Protein AF-A0A7C4A097-F1 (afdb_monomer_lite)

Radius of gyration: 19.19 Å; chains: 1; bounding box: 36×47×45 Å

Secondary structure (DSSP, 8-state):
------HHHHHHHHHHTTSGGGSPPGGGTTGGGS-HHHHHHHHHHHHHHHHHHHHHTHHHHHHHHHHHHHHHHTT--EEEEESHHHHHHHHHHHHHHHHHH---TTSEEEEETT-GGGGTS--TTGGG-HHHHHHHHHHTT--TTSEEEEE-TTS--HHHHHHH-

Sequence (165 aa):
MTIPSNPDLVQLSDALDHLGSERVNAVSVQLDGLSGAEIATLMNEEDKKVTRAVQDVLAPIGQAIEAAARTLRSGGRVIYIGAGTSGRLGVLDASEIPPTFSAPPDMIIGVIAGGRDAMFVAREGAEDDPEQGKGDLAALSLTKNDFVVGLAASGRTPYVLGAIA

pLDDT: mean 91.3, std 13.96, range [34.81, 98.75]

Foldseek 3Di:
DDDPDDVVVVVVVVVQCPFPVSDDDPVCPCVVVDDPVVNVVVVVVVVVVVVVVCVVCVVVVVVLVVVLVQLLVVVAAEEEEEEQPQLLVQQVVLVVCCVPPVDDSRRRYGHYQVPPVCNPDPDPCSQVDLVVLCVVCVVVVPDPSYHYDYTDSRVPRNSSVSNVD

Structure (mmCIF, N/CA/C/O backbone):
data_AF-A0A7C4A097-F1
#
_entry.id   AF-A0A7C4A097-F1
#
loop_
_atom_site.group_PDB
_atom_site.id
_atom_site.type_symbol
_atom_site.label_atom_id
_atom_site.label_alt_id
_atom_site.label_comp_id
_atom_site.label_asym_id
_atom_site.label_entity_id
_atom_site.label_seq_id
_atom_site.pdbx_PDB_ins_code
_atom_site.Cartn_x
_atom_site.Cartn_y
_atom_site.Cartn_z
_atom_site.occupancy
_atom_site.B_iso_or_equiv
_atom_site.auth_seq_id
_atom_site.auth_comp_id
_atom_site.auth_asym_id
_atom_site.auth_atom_id
_atom_site.pdbx_PDB_model_num
ATOM 1 N N . MET A 1 1 ? 17.367 -30.226 -26.013 1.00 36.19 1 MET A N 1
ATOM 2 C CA . MET A 1 1 ? 17.174 -30.736 -24.642 1.00 36.19 1 MET A CA 1
ATOM 3 C C . MET A 1 1 ? 15.837 -30.195 -24.170 1.00 36.19 1 MET A C 1
ATOM 5 O O . MET A 1 1 ? 15.753 -29.034 -23.807 1.00 36.19 1 MET A O 1
ATOM 9 N N . THR A 1 2 ? 14.764 -30.961 -24.351 1.00 34.81 2 THR A N 1
ATOM 10 C CA . THR A 1 2 ? 13.413 -30.567 -23.933 1.00 34.81 2 THR A CA 1
ATOM 11 C C . THR A 1 2 ? 13.323 -30.709 -22.422 1.00 34.81 2 THR A C 1
ATOM 13 O O . THR A 1 2 ? 13.426 -31.822 -21.907 1.00 34.81 2 THR A O 1
ATOM 16 N N . ILE A 1 3 ? 13.188 -29.585 -21.720 1.00 41.03 3 ILE A N 1
ATOM 17 C CA . ILE A 1 3 ? 12.837 -29.578 -20.301 1.00 41.03 3 ILE A CA 1
ATOM 18 C C . ILE A 1 3 ? 11.427 -30.179 -20.216 1.00 41.03 3 ILE A C 1
ATOM 20 O O . ILE A 1 3 ? 10.533 -29.672 -20.896 1.00 41.03 3 ILE A O 1
ATOM 24 N N . PRO A 1 4 ? 11.210 -31.282 -19.480 1.00 41.44 4 PRO A N 1
ATOM 25 C CA . PRO A 1 4 ? 9.869 -31.820 -19.317 1.00 41.44 4 PRO A CA 1
ATOM 26 C C . PRO A 1 4 ? 9.003 -30.772 -18.611 1.00 41.44 4 PRO A C 1
ATOM 28 O O . PRO A 1 4 ? 9.362 -30.274 -17.545 1.00 41.44 4 PRO A O 1
ATOM 31 N N . SER A 1 5 ? 7.880 -30.411 -19.230 1.00 53.69 5 SER A N 1
ATOM 32 C CA . SER A 1 5 ? 6.892 -29.502 -18.656 1.00 53.69 5 SER A CA 1
ATOM 33 C C . SER A 1 5 ? 6.282 -30.154 -17.416 1.00 53.69 5 SER A C 1
ATOM 35 O O . SER A 1 5 ? 5.579 -31.160 -17.534 1.00 53.69 5 SER A O 1
ATOM 37 N N . ASN A 1 6 ? 6.575 -29.609 -16.236 1.00 58.31 6 ASN A N 1
ATOM 38 C CA . ASN A 1 6 ? 5.926 -30.016 -14.995 1.00 58.31 6 ASN A CA 1
ATOM 39 C C . ASN A 1 6 ? 4.448 -29.574 -15.057 1.00 58.31 6 ASN A C 1
ATOM 41 O O . ASN A 1 6 ? 4.207 -28.369 -15.151 1.00 58.31 6 ASN A O 1
ATOM 45 N N . PRO A 1 7 ? 3.471 -30.496 -15.036 1.00 56.47 7 PRO A N 1
ATOM 46 C CA . PRO A 1 7 ? 2.053 -30.156 -15.163 1.00 56.47 7 PRO A CA 1
ATOM 47 C C . PRO A 1 7 ? 1.564 -29.169 -14.091 1.00 56.47 7 PRO A C 1
ATOM 49 O O . PRO A 1 7 ? 0.717 -28.336 -14.405 1.00 56.47 7 PRO A O 1
ATOM 52 N N . ASP A 1 8 ? 2.159 -29.171 -12.894 1.00 55.47 8 ASP A N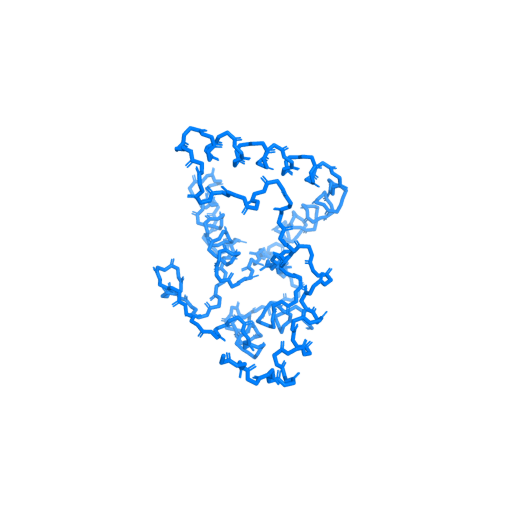 1
ATOM 53 C CA . ASP A 1 8 ? 1.833 -28.207 -11.832 1.00 55.47 8 ASP A CA 1
ATOM 54 C C . ASP A 1 8 ? 2.306 -26.783 -12.174 1.00 55.47 8 ASP A C 1
ATOM 56 O O . ASP A 1 8 ? 1.626 -25.806 -11.870 1.00 55.47 8 ASP A O 1
ATOM 60 N N . LEU A 1 9 ? 3.446 -26.647 -12.865 1.00 51.44 9 LEU A N 1
ATOM 61 C CA . LEU A 1 9 ? 3.949 -25.347 -13.331 1.00 51.44 9 LEU A CA 1
ATOM 62 C C . LEU A 1 9 ? 3.150 -24.816 -14.524 1.00 51.44 9 LEU A C 1
ATOM 64 O O . LEU A 1 9 ? 2.991 -23.607 -14.651 1.00 51.44 9 LEU A O 1
ATOM 68 N N . VAL A 1 10 ? 2.632 -25.703 -15.378 1.00 55.88 10 VAL A N 1
ATOM 69 C CA . VAL A 1 10 ? 1.759 -25.322 -16.500 1.00 55.88 10 VAL A CA 1
ATOM 70 C C . VAL A 1 10 ? 0.404 -24.844 -15.978 1.00 55.88 10 VAL A C 1
ATOM 72 O O . VAL A 1 10 ? -0.044 -23.771 -16.359 1.00 55.88 10 VAL A O 1
ATOM 75 N N . GLN A 1 11 ? -0.202 -25.571 -15.036 1.00 52.50 11 GLN A N 1
ATOM 76 C CA . GLN A 1 11 ? -1.454 -25.143 -14.403 1.00 52.50 11 GLN A CA 1
ATOM 77 C C . GLN A 1 11 ? -1.298 -23.853 -13.593 1.00 52.50 11 GLN A C 1
ATOM 79 O O . GLN A 1 11 ? -2.206 -23.022 -13.590 1.00 52.50 11 GLN A O 1
ATOM 84 N N . LEU A 1 12 ? -0.152 -23.664 -12.928 1.00 58.53 12 LEU A N 1
ATOM 85 C CA . LEU A 1 12 ? 0.160 -22.404 -12.265 1.00 58.53 12 LEU A CA 1
ATOM 86 C C . LEU A 1 12 ? 0.278 -21.278 -13.299 1.00 58.53 12 LEU A C 1
ATOM 88 O O . LEU A 1 12 ? -0.428 -20.290 -13.153 1.00 58.53 12 LEU A O 1
ATOM 92 N N . SER A 1 13 ? 1.069 -21.451 -14.365 1.00 60.16 13 SER A N 1
ATOM 93 C CA . SER A 1 13 ? 1.211 -20.480 -15.468 1.00 60.16 13 SER A CA 1
ATOM 94 C C . SER A 1 13 ? -0.144 -20.055 -16.043 1.00 60.16 13 SER A C 1
ATOM 96 O O . SER A 1 13 ? -0.433 -18.863 -16.102 1.00 60.16 13 SER A O 1
ATOM 98 N N . ASP A 1 14 ? -1.020 -21.010 -16.355 1.00 59.59 14 ASP A N 1
ATOM 99 C CA . ASP A 1 14 ? -2.356 -20.727 -16.895 1.00 59.59 14 ASP A CA 1
ATOM 100 C C . ASP A 1 14 ? -3.225 -19.925 -15.900 1.00 59.59 14 ASP A C 1
ATOM 102 O O . ASP A 1 14 ? -3.998 -19.045 -16.286 1.00 59.59 14 ASP A O 1
ATOM 106 N N . ALA A 1 15 ? -3.082 -20.178 -14.593 1.00 61.34 15 ALA A N 1
ATOM 107 C CA . ALA A 1 15 ? -3.765 -19.422 -13.542 1.00 61.34 15 ALA A CA 1
ATOM 108 C C . ALA A 1 15 ? -3.173 -18.013 -13.315 1.00 61.34 15 ALA A C 1
ATOM 110 O O . ALA A 1 15 ? -3.849 -17.151 -12.746 1.00 61.34 15 ALA A O 1
ATOM 111 N N . LEU A 1 16 ? -1.925 -17.773 -13.734 1.00 67.50 16 LEU A N 1
ATOM 112 C CA . LEU A 1 16 ? -1.233 -16.481 -13.657 1.00 67.50 16 LEU A CA 1
ATOM 113 C C . LEU A 1 16 ? -1.535 -15.582 -14.858 1.00 67.50 16 LEU A C 1
ATOM 115 O O . LEU A 1 16 ? -1.716 -14.381 -14.676 1.00 67.50 16 LEU A O 1
ATOM 119 N N . ASP A 1 17 ? -1.663 -16.147 -16.058 1.00 62.22 17 ASP A N 1
ATOM 120 C CA . ASP A 1 17 ? -1.769 -15.406 -17.327 1.00 62.22 17 ASP A CA 1
ATOM 121 C C . ASP A 1 17 ? -2.984 -14.456 -17.415 1.00 62.22 17 ASP A C 1
ATOM 123 O O . ASP A 1 17 ? -3.017 -13.471 -18.174 1.00 62.22 17 ASP A O 1
ATOM 127 N N . HIS A 1 18 ? -4.017 -14.722 -16.616 1.00 66.69 18 HIS A N 1
ATOM 128 C CA . HIS A 1 18 ? -5.195 -13.864 -16.516 1.00 66.69 18 HIS A CA 1
ATOM 129 C C . HIS A 1 18 ? -4.984 -12.624 -15.637 1.00 66.69 18 HIS A C 1
ATOM 131 O O . HIS A 1 18 ? -5.763 -11.674 -15.741 1.00 66.69 18 HIS A O 1
ATOM 137 N N . LEU A 1 19 ? -3.934 -12.592 -14.817 1.00 74.31 19 LEU A N 1
ATOM 138 C CA . LEU A 1 19 ? -3.617 -11.461 -13.956 1.00 74.31 19 LEU A CA 1
ATOM 139 C C . LEU A 1 19 ? -2.852 -10.409 -14.738 1.00 74.31 19 LEU A C 1
ATOM 141 O O . LEU A 1 19 ? -1.809 -10.679 -15.326 1.00 74.31 19 LEU A O 1
ATOM 145 N N . GLY A 1 20 ? -3.342 -9.171 -14.691 1.00 76.31 20 GLY A N 1
ATOM 146 C CA . GLY A 1 20 ? -2.645 -8.046 -15.311 1.00 76.31 20 GLY A CA 1
ATOM 147 C C . GLY A 1 20 ? -1.202 -7.886 -14.812 1.00 76.31 20 GLY A C 1
ATOM 148 O O . GLY A 1 20 ? -0.362 -7.456 -15.593 1.00 76.31 20 GLY A O 1
ATOM 149 N N . SER A 1 21 ? -0.912 -8.274 -13.561 1.00 83.00 21 SER A N 1
ATOM 150 C CA . SER A 1 21 ? 0.423 -8.177 -12.950 1.00 83.00 21 SER A CA 1
ATOM 151 C C . SER A 1 21 ? 1.458 -9.132 -13.543 1.00 83.00 21 SER A C 1
ATOM 153 O O . SER A 1 21 ? 2.638 -8.807 -13.521 1.00 83.00 21 SER A O 1
ATOM 155 N N . GLU A 1 22 ? 1.030 -10.276 -14.082 1.00 87.00 22 GLU A N 1
ATOM 156 C CA . GLU A 1 22 ? 1.932 -11.326 -14.584 1.00 87.00 22 GLU A CA 1
ATOM 157 C C . GLU A 1 22 ? 2.108 -11.271 -16.108 1.00 87.00 22 GLU A C 1
ATOM 159 O O . GLU A 1 22 ? 2.904 -12.006 -16.690 1.00 87.00 22 GLU A O 1
ATOM 164 N N . ARG A 1 23 ? 1.366 -10.387 -16.787 1.00 87.31 23 ARG A N 1
ATOM 165 C CA . ARG A 1 23 ? 1.450 -10.239 -18.240 1.00 87.31 23 ARG A CA 1
ATOM 166 C C . ARG A 1 23 ? 2.719 -9.510 -18.649 1.00 87.31 23 ARG A C 1
ATOM 168 O O . ARG A 1 23 ? 3.044 -8.441 -18.138 1.00 87.31 23 ARG A O 1
ATOM 175 N N . VAL A 1 24 ? 3.367 -10.036 -19.684 1.00 89.94 24 VAL A N 1
ATOM 176 C CA . VAL A 1 24 ? 4.479 -9.351 -20.345 1.00 89.94 24 VAL A CA 1
ATOM 177 C C . VAL A 1 24 ? 3.974 -8.065 -20.996 1.00 89.94 24 VAL A C 1
ATOM 179 O O . VAL A 1 24 ? 3.026 -8.078 -21.786 1.00 89.94 24 VAL A O 1
ATOM 182 N N . ASN A 1 25 ? 4.638 -6.947 -20.705 1.00 92.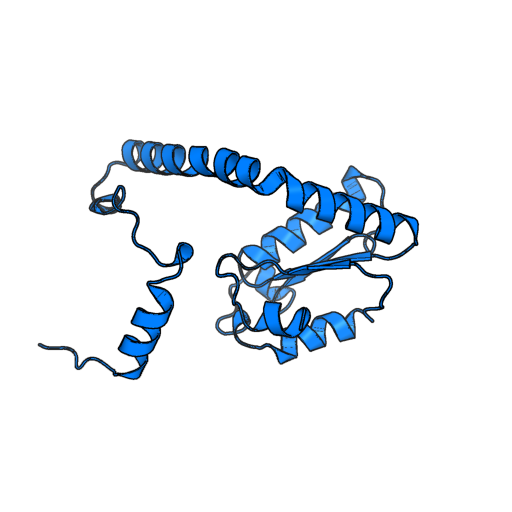38 25 ASN A N 1
ATOM 183 C CA . ASN A 1 25 ? 4.368 -5.696 -21.394 1.00 92.38 25 ASN A CA 1
ATOM 184 C C . ASN A 1 25 ? 4.973 -5.735 -22.809 1.00 92.38 25 ASN A C 1
ATOM 186 O O . ASN A 1 25 ? 6.189 -5.796 -22.989 1.00 92.38 25 ASN A O 1
ATOM 190 N N . ALA A 1 26 ? 4.113 -5.667 -23.828 1.00 93.00 26 ALA A N 1
ATOM 191 C CA . ALA A 1 26 ? 4.517 -5.741 -25.230 1.00 93.00 26 ALA A CA 1
ATOM 192 C C . ALA A 1 26 ? 5.506 -4.636 -25.645 1.00 93.00 26 ALA A C 1
ATOM 194 O O . ALA A 1 26 ? 6.307 -4.856 -26.552 1.00 93.00 26 ALA A O 1
ATOM 195 N N . VAL A 1 27 ? 5.484 -3.465 -24.991 1.00 92.56 27 VAL A N 1
ATOM 196 C CA . VAL A 1 27 ? 6.413 -2.372 -25.332 1.00 92.56 27 VAL A CA 1
ATOM 197 C C . VAL A 1 27 ? 7.817 -2.574 -24.761 1.00 92.56 27 VAL A C 1
ATOM 199 O O . VAL A 1 27 ? 8.745 -1.911 -25.209 1.00 92.56 27 VAL A O 1
ATOM 202 N N . SER A 1 28 ? 8.000 -3.500 -23.813 1.00 93.81 28 SER A N 1
ATOM 203 C CA . SER A 1 28 ? 9.276 -3.744 -23.128 1.00 93.81 28 SER A CA 1
ATOM 204 C C . SER A 1 28 ? 9.936 -5.073 -23.512 1.00 93.81 28 SER A C 1
ATOM 206 O O . SER A 1 28 ? 10.820 -5.542 -22.802 1.00 93.81 28 SER A O 1
ATOM 208 N N . VAL A 1 29 ? 9.532 -5.701 -24.622 1.00 94.00 29 VAL A N 1
ATOM 209 C CA . VAL A 1 29 ? 10.067 -7.014 -25.050 1.00 94.00 29 VAL A CA 1
ATOM 210 C C . VAL A 1 29 ? 11.582 -6.985 -25.298 1.00 94.00 29 VAL A C 1
ATOM 212 O O . VAL A 1 29 ? 12.240 -8.001 -25.117 1.00 94.00 29 VAL A O 1
ATOM 215 N N . GLN A 1 30 ? 12.135 -5.834 -25.688 1.00 94.31 30 GLN A N 1
ATOM 216 C CA . GLN A 1 30 ? 13.570 -5.644 -25.954 1.00 94.31 30 GLN A CA 1
ATOM 217 C C . GLN A 1 30 ? 14.254 -4.748 -24.909 1.00 94.31 30 GLN A C 1
ATOM 219 O O . GLN A 1 30 ? 15.247 -4.094 -25.219 1.00 94.31 30 GLN A O 1
ATOM 224 N N . LEU A 1 31 ? 13.701 -4.660 -23.691 1.00 96.19 31 LEU A N 1
ATOM 225 C CA . LEU A 1 31 ? 14.175 -3.743 -22.646 1.00 96.19 31 LEU A CA 1
ATOM 226 C C . LEU A 1 31 ? 15.674 -3.907 -22.339 1.00 96.19 31 LEU A C 1
ATOM 228 O O . LEU A 1 31 ? 16.359 -2.919 -22.094 1.00 96.19 31 LEU A O 1
ATOM 232 N N . ASP A 1 32 ? 16.181 -5.138 -22.382 1.00 96.06 32 ASP A N 1
ATOM 233 C CA . ASP A 1 32 ? 17.578 -5.504 -22.126 1.00 96.06 32 ASP A CA 1
ATOM 234 C C . ASP A 1 32 ? 18.557 -5.062 -23.229 1.00 96.06 32 ASP A C 1
ATOM 236 O O . ASP A 1 32 ? 19.764 -5.009 -22.995 1.00 96.06 32 ASP A O 1
ATOM 240 N N . GLY A 1 33 ? 18.048 -4.714 -24.415 1.00 96.88 33 GLY A N 1
ATOM 241 C CA . GLY A 1 33 ? 18.828 -4.183 -25.535 1.00 96.88 33 GLY A CA 1
ATOM 242 C C . GLY A 1 33 ? 18.850 -2.654 -25.636 1.00 96.88 33 GLY A C 1
ATOM 243 O O . GLY A 1 33 ? 19.546 -2.121 -26.501 1.00 96.88 33 GLY A O 1
ATOM 244 N N . LEU A 1 34 ? 18.091 -1.948 -24.795 1.00 97.62 34 LEU A N 1
ATOM 245 C CA . LEU A 1 34 ? 17.970 -0.490 -24.833 1.00 97.62 34 LEU A CA 1
ATOM 246 C C . LEU A 1 34 ? 19.126 0.210 -24.103 1.00 97.62 34 LEU A C 1
ATOM 248 O O . LEU A 1 34 ? 19.700 -0.299 -23.139 1.00 97.62 34 LEU A O 1
ATOM 252 N N . SER A 1 35 ? 19.445 1.432 -24.526 1.00 98.31 35 SER A N 1
ATOM 253 C CA . SER A 1 35 ? 20.325 2.320 -23.764 1.00 98.31 35 SER A CA 1
ATOM 254 C C . SER A 1 35 ? 19.665 2.773 -22.457 1.00 98.31 35 SER A C 1
ATOM 256 O O . SER A 1 35 ? 18.443 2.778 -22.314 1.00 98.31 35 SER A O 1
ATOM 258 N N . GLY A 1 36 ? 20.468 3.252 -21.501 1.00 98.19 36 GLY A N 1
ATOM 259 C CA . GLY A 1 36 ? 19.938 3.752 -20.226 1.00 98.19 36 GLY A CA 1
ATOM 260 C C . GLY A 1 36 ? 18.918 4.892 -20.380 1.00 98.19 36 GLY A C 1
ATOM 261 O O . GLY A 1 36 ? 17.962 4.961 -19.611 1.00 98.19 36 GLY A O 1
ATOM 262 N N . ALA A 1 37 ? 19.078 5.754 -21.391 1.00 98.56 37 ALA A N 1
ATOM 263 C CA . ALA A 1 37 ? 18.121 6.825 -21.673 1.00 98.56 37 ALA A CA 1
ATOM 264 C C . ALA A 1 37 ? 16.788 6.274 -22.200 1.00 98.56 37 ALA A C 1
ATOM 266 O O . ALA A 1 37 ? 15.730 6.708 -21.755 1.00 98.56 37 ALA A O 1
ATOM 267 N N . GLU A 1 38 ? 16.835 5.289 -23.097 1.00 98.25 38 GLU A N 1
ATOM 268 C CA . GLU A 1 38 ? 15.642 4.641 -23.648 1.00 98.25 38 GLU A CA 1
ATOM 269 C C . GLU A 1 38 ? 14.880 3.850 -22.578 1.00 98.25 38 GLU A C 1
ATOM 271 O O . GLU A 1 38 ? 13.656 3.949 -22.521 1.00 98.25 38 GLU A O 1
ATOM 276 N N . ILE A 1 39 ? 15.582 3.146 -21.679 1.00 98.31 39 ILE A N 1
ATOM 277 C CA . ILE A 1 39 ? 14.968 2.473 -20.522 1.00 98.31 39 ILE A CA 1
ATOM 278 C C . ILE A 1 39 ? 14.244 3.493 -19.639 1.00 98.31 39 ILE A C 1
ATOM 280 O O . ILE A 1 39 ? 13.075 3.301 -19.312 1.00 98.31 39 ILE A O 1
ATOM 284 N N . ALA A 1 40 ? 14.908 4.597 -19.282 1.00 98.38 40 ALA A N 1
ATOM 285 C CA . ALA A 1 40 ? 14.307 5.633 -18.446 1.00 98.38 40 ALA A CA 1
ATOM 286 C C . ALA A 1 40 ? 13.083 6.279 -19.116 1.00 98.38 40 ALA A C 1
ATOM 288 O O . ALA A 1 40 ? 12.070 6.507 -18.454 1.00 98.38 40 ALA A O 1
ATOM 289 N N . THR A 1 41 ? 13.145 6.543 -20.426 1.00 98.12 41 THR A N 1
ATOM 290 C CA . THR A 1 41 ? 11.994 7.034 -21.194 1.00 98.12 41 THR A CA 1
ATOM 291 C C . THR A 1 41 ? 10.849 6.026 -21.177 1.00 98.12 41 THR A C 1
ATOM 293 O O . THR A 1 41 ? 9.726 6.410 -20.866 1.00 98.12 41 THR A O 1
ATOM 296 N N . LEU A 1 42 ? 11.119 4.746 -21.445 1.00 98.06 42 LEU A N 1
ATOM 297 C CA . LEU A 1 42 ? 10.099 3.698 -21.446 1.00 98.06 42 LEU A CA 1
ATOM 298 C C . LEU A 1 42 ? 9.424 3.571 -20.076 1.00 98.06 42 LEU A C 1
ATOM 300 O O . LEU A 1 42 ? 8.198 3.594 -20.004 1.00 98.06 42 LEU A O 1
ATOM 304 N N . MET A 1 43 ? 10.203 3.496 -18.992 1.00 97.75 43 MET A N 1
ATOM 305 C CA . MET A 1 43 ? 9.661 3.434 -17.630 1.00 97.75 43 MET A CA 1
ATOM 306 C C . MET A 1 43 ? 8.797 4.659 -17.315 1.00 97.75 43 MET A C 1
ATOM 308 O O . MET A 1 43 ? 7.693 4.511 -16.801 1.00 97.75 43 MET A O 1
ATOM 312 N N . ASN A 1 44 ? 9.241 5.860 -17.700 1.00 98.19 44 ASN A N 1
ATOM 313 C CA . ASN A 1 44 ? 8.462 7.075 -17.481 1.00 98.19 44 ASN A CA 1
ATOM 314 C C . ASN A 1 44 ? 7.135 7.088 -18.262 1.00 98.19 44 ASN A C 1
ATOM 316 O O . ASN A 1 44 ? 6.137 7.600 -17.754 1.00 98.19 44 ASN A O 1
ATOM 320 N N . GLU A 1 45 ? 7.094 6.537 -19.478 1.00 97.62 45 GLU A N 1
ATOM 321 C CA . GLU A 1 45 ? 5.835 6.394 -20.222 1.00 97.62 45 GLU A CA 1
ATOM 322 C C . GLU A 1 45 ? 4.861 5.419 -19.541 1.00 97.62 45 GLU A C 1
ATOM 324 O O . GLU A 1 45 ? 3.650 5.648 -19.566 1.00 97.62 45 GLU A O 1
ATOM 329 N N . GLU A 1 46 ? 5.359 4.363 -18.890 1.00 97.06 46 GLU A N 1
ATOM 330 C CA . GLU A 1 46 ? 4.529 3.470 -18.071 1.00 97.06 46 GLU A CA 1
ATOM 331 C C . GLU A 1 46 ? 4.050 4.156 -16.780 1.00 97.06 46 GLU A C 1
ATOM 333 O O . GLU A 1 46 ? 2.863 4.081 -16.455 1.00 97.06 46 GLU A O 1
ATOM 338 N N . ASP A 1 47 ? 4.913 4.916 -16.100 1.00 97.69 47 ASP A N 1
ATOM 339 C CA . ASP A 1 47 ? 4.563 5.655 -14.876 1.00 97.69 47 ASP A CA 1
ATOM 340 C C . ASP A 1 47 ? 3.413 6.645 -15.102 1.00 97.69 47 ASP A C 1
ATOM 342 O O . ASP A 1 47 ? 2.519 6.795 -14.262 1.00 97.69 47 ASP A O 1
ATOM 346 N N . LYS A 1 48 ? 3.370 7.299 -16.271 1.00 96.81 48 LYS A N 1
ATOM 347 C CA . LYS A 1 48 ? 2.275 8.217 -16.633 1.00 96.81 48 LYS A CA 1
ATOM 348 C C . LYS A 1 48 ? 0.903 7.542 -16.592 1.00 96.81 48 LYS A C 1
ATOM 350 O O . LYS A 1 48 ? -0.092 8.217 -16.323 1.00 96.81 48 LYS A O 1
ATOM 355 N N . LYS A 1 49 ? 0.826 6.225 -16.812 1.00 96.81 49 LYS A N 1
ATOM 356 C CA . LYS A 1 49 ? -0.436 5.469 -16.795 1.00 96.81 49 LYS A CA 1
ATOM 357 C C . LYS A 1 49 ? -0.997 5.305 -15.381 1.00 96.81 49 LYS A C 1
ATOM 359 O O . LYS A 1 49 ? -2.210 5.161 -15.231 1.00 96.81 49 LYS A O 1
ATOM 364 N N . VAL A 1 50 ? -0.157 5.388 -14.345 1.00 96.50 50 VAL A N 1
ATOM 365 C CA . VAL A 1 50 ? -0.563 5.190 -12.943 1.00 96.50 50 VAL A CA 1
ATOM 366 C C . VAL A 1 50 ? -1.589 6.233 -12.511 1.00 96.50 50 VAL A C 1
ATOM 368 O O . VAL A 1 50 ? -2.636 5.886 -11.968 1.00 96.50 50 VAL A O 1
ATOM 371 N N . THR A 1 51 ? -1.344 7.514 -12.800 1.00 95.62 51 THR A N 1
ATOM 372 C CA . THR A 1 51 ? -2.272 8.592 -12.405 1.00 95.62 51 THR A CA 1
ATOM 373 C C . THR A 1 51 ? -3.640 8.440 -13.068 1.00 95.62 51 THR A C 1
ATOM 375 O O . THR A 1 51 ? -4.666 8.694 -12.435 1.00 95.62 51 THR A O 1
ATOM 378 N N . ARG A 1 52 ? -3.670 7.946 -14.312 1.00 95.81 52 ARG A N 1
ATOM 379 C CA . ARG A 1 52 ? -4.915 7.630 -15.011 1.00 95.81 52 ARG A CA 1
ATOM 380 C C . ARG A 1 52 ? -5.647 6.449 -14.375 1.00 95.81 52 ARG A C 1
ATOM 382 O O . ARG A 1 52 ? -6.849 6.549 -14.156 1.00 95.81 52 ARG A O 1
ATOM 389 N N . ALA A 1 53 ? -4.937 5.379 -14.028 1.00 96.12 53 ALA A N 1
ATOM 390 C CA . ALA A 1 53 ? -5.535 4.237 -13.340 1.00 96.12 53 ALA A CA 1
ATOM 391 C C . ALA A 1 53 ? -6.154 4.646 -11.991 1.00 96.12 53 ALA A C 1
ATOM 393 O O . ALA A 1 53 ? -7.268 4.237 -11.677 1.00 96.12 53 ALA A O 1
ATOM 394 N N . VAL A 1 54 ? -5.484 5.522 -11.231 1.00 97.50 54 VAL A N 1
ATOM 395 C CA . VAL A 1 54 ? -6.028 6.097 -9.987 1.00 97.50 54 VAL A CA 1
ATOM 396 C C . VAL A 1 54 ? -7.277 6.939 -10.260 1.00 97.50 54 VAL A C 1
ATOM 398 O O . VAL A 1 54 ? -8.259 6.831 -9.526 1.00 97.50 54 VAL A O 1
ATOM 401 N N . GLN A 1 55 ? -7.272 7.748 -11.327 1.00 97.88 55 GLN A N 1
ATOM 402 C CA . GLN A 1 55 ? -8.434 8.546 -11.729 1.00 97.88 55 GLN A CA 1
ATOM 403 C C . GLN A 1 55 ? -9.680 7.672 -11.942 1.00 97.88 55 GLN A C 1
ATOM 405 O O . GLN A 1 55 ? -10.778 8.051 -11.529 1.00 97.88 55 GLN A O 1
ATOM 410 N N . ASP A 1 56 ? -9.511 6.501 -12.554 1.00 97.62 56 ASP A N 1
ATOM 411 C CA . ASP A 1 56 ? -10.615 5.592 -12.864 1.00 97.62 56 ASP A CA 1
ATOM 412 C C . ASP A 1 56 ? -11.220 4.931 -11.598 1.00 97.62 56 ASP A C 1
ATOM 414 O O . ASP A 1 56 ? -12.332 4.404 -11.652 1.00 97.62 56 ASP A O 1
ATOM 418 N N . VAL A 1 57 ? -10.554 5.022 -10.435 1.00 97.44 57 VAL A N 1
ATOM 419 C CA . VAL A 1 57 ? -11.004 4.440 -9.152 1.00 97.44 57 VAL A CA 1
ATOM 420 C C . VAL A 1 57 ? -11.178 5.468 -8.021 1.00 97.44 57 VAL A C 1
ATOM 422 O O . VAL A 1 57 ? -11.223 5.110 -6.843 1.00 97.44 57 VAL A O 1
ATOM 425 N N . LEU A 1 58 ? -11.355 6.755 -8.337 1.00 98.38 58 LEU A N 1
ATOM 426 C CA . LEU A 1 58 ? -11.544 7.795 -7.310 1.00 98.38 58 LEU A CA 1
ATOM 427 C C . LEU A 1 58 ? -12.790 7.585 -6.436 1.00 98.38 58 LEU A C 1
ATOM 429 O O . LEU A 1 58 ? -12.773 7.926 -5.255 1.00 98.38 58 LEU A O 1
ATOM 433 N N . ALA A 1 59 ? -13.867 7.018 -6.987 1.00 98.44 59 ALA A N 1
ATOM 434 C CA . ALA A 1 59 ? -15.095 6.765 -6.231 1.00 98.44 59 ALA A CA 1
ATOM 435 C C . ALA A 1 59 ? -14.891 5.770 -5.065 1.00 98.44 59 ALA A C 1
ATOM 437 O O . ALA A 1 59 ? -15.208 6.138 -3.930 1.00 98.44 59 ALA A O 1
ATOM 438 N N . PRO A 1 60 ? -14.347 4.551 -5.271 1.00 98.00 60 PRO A N 1
ATOM 439 C CA . PRO A 1 60 ? -14.037 3.652 -4.157 1.00 98.00 60 PRO A CA 1
ATOM 440 C C . PRO A 1 60 ? -12.945 4.200 -3.225 1.00 98.00 60 PRO A C 1
ATOM 442 O O . PRO A 1 60 ? -13.058 4.011 -2.015 1.00 98.00 60 PRO A O 1
ATOM 445 N N . ILE A 1 61 ? -11.953 4.951 -3.730 1.00 98.38 61 ILE A N 1
ATOM 446 C CA . ILE A 1 61 ? -10.983 5.656 -2.868 1.00 98.38 61 ILE A CA 1
ATOM 447 C C . ILE A 1 61 ? -11.710 6.619 -1.918 1.00 98.38 61 ILE A C 1
ATOM 449 O O . ILE A 1 61 ? -11.474 6.593 -0.712 1.00 98.38 61 ILE A O 1
ATOM 453 N N . GLY A 1 62 ? -12.648 7.422 -2.428 1.00 98.56 62 GLY A N 1
ATOM 454 C CA . GLY A 1 62 ? -13.454 8.328 -1.609 1.00 98.56 62 GLY A CA 1
ATOM 455 C C . GLY A 1 62 ? -14.265 7.600 -0.532 1.00 98.56 62 GLY A C 1
ATOM 456 O O . GLY A 1 62 ? -14.334 8.056 0.608 1.00 98.56 62 GLY A O 1
ATOM 457 N N . GLN A 1 63 ? -14.828 6.432 -0.852 1.00 98.56 63 GLN A N 1
ATOM 458 C CA . GLN A 1 63 ? -15.547 5.607 0.127 1.00 98.56 63 GLN A CA 1
ATOM 459 C C . GLN A 1 63 ? -14.623 5.083 1.235 1.00 98.56 63 GLN A C 1
ATOM 461 O O . GLN A 1 63 ? -15.010 5.103 2.406 1.00 98.56 63 GLN A O 1
ATOM 466 N N . ALA A 1 64 ? -13.407 4.654 0.882 1.00 98.25 64 ALA A N 1
ATOM 467 C CA . ALA A 1 64 ? -12.402 4.207 1.842 1.00 98.25 64 ALA A CA 1
ATOM 468 C C . ALA A 1 64 ? -11.938 5.354 2.755 1.00 98.25 64 ALA A C 1
ATOM 470 O O . ALA A 1 64 ? -11.871 5.168 3.969 1.00 98.25 64 ALA A O 1
ATOM 471 N N . ILE A 1 65 ? -11.712 6.552 2.201 1.00 98.56 65 ILE A N 1
ATOM 472 C CA . ILE A 1 65 ? -11.381 7.762 2.974 1.00 98.56 65 ILE A CA 1
ATOM 473 C C . ILE A 1 65 ? -12.481 8.059 3.996 1.00 98.56 65 ILE A C 1
ATOM 475 O O . ILE A 1 65 ? -12.201 8.261 5.177 1.00 98.56 65 ILE A O 1
ATOM 479 N N . GLU A 1 66 ? -13.743 8.040 3.572 1.00 98.75 66 GLU A N 1
ATOM 480 C CA . GLU A 1 66 ? -14.878 8.290 4.460 1.00 98.75 66 GLU A CA 1
ATOM 481 C C . GLU A 1 66 ? -15.025 7.220 5.553 1.00 98.75 66 GLU A C 1
ATOM 483 O O . GLU A 1 66 ? -15.369 7.538 6.696 1.00 98.75 66 GLU A O 1
ATOM 488 N N . ALA A 1 67 ? -14.755 5.951 5.234 1.00 98.50 67 ALA A N 1
ATOM 489 C CA . ALA A 1 67 ? -14.740 4.868 6.213 1.00 98.50 67 ALA A CA 1
ATOM 490 C C . ALA A 1 67 ? -13.621 5.058 7.245 1.00 98.50 67 ALA A C 1
ATOM 492 O O . ALA A 1 67 ? -13.914 5.110 8.440 1.00 98.50 67 ALA A O 1
ATOM 493 N N . ALA A 1 68 ? -12.384 5.269 6.792 1.00 98.44 68 ALA A N 1
ATOM 494 C CA . ALA A 1 68 ? -11.236 5.529 7.653 1.00 98.44 68 ALA A CA 1
ATOM 495 C C . ALA A 1 68 ? -11.474 6.750 8.557 1.00 98.44 68 ALA A C 1
ATOM 497 O O . ALA A 1 68 ? -11.284 6.681 9.770 1.00 98.44 68 ALA A O 1
ATOM 498 N N . ALA A 1 69 ? -11.991 7.850 8.007 1.00 98.44 69 ALA A N 1
ATOM 499 C CA . ALA A 1 69 ? -12.274 9.053 8.780 1.00 98.44 69 ALA A CA 1
ATOM 500 C C . ALA A 1 69 ? -13.343 8.819 9.866 1.00 98.44 69 ALA A C 1
ATOM 502 O O . ALA A 1 69 ? -13.226 9.351 10.971 1.00 98.44 69 ALA A O 1
ATOM 503 N N . ARG A 1 70 ? -14.384 8.014 9.592 1.00 98.62 70 ARG A N 1
ATOM 504 C CA . ARG A 1 70 ? -15.380 7.621 10.610 1.00 98.62 70 ARG A CA 1
ATOM 505 C C . ARG A 1 70 ? -14.774 6.746 11.706 1.00 98.62 70 ARG A C 1
ATOM 507 O O . ARG A 1 70 ? -15.065 6.985 12.879 1.00 98.62 70 ARG A O 1
ATOM 514 N N . THR A 1 71 ? -13.945 5.777 11.331 1.00 98.56 71 THR A N 1
ATOM 515 C CA . THR A 1 71 ? -13.217 4.889 12.248 1.00 98.56 71 THR A CA 1
ATOM 516 C C . THR A 1 71 ? -12.359 5.700 13.215 1.00 98.56 71 THR A C 1
ATOM 518 O O . THR A 1 71 ? -12.540 5.603 14.429 1.00 98.56 71 THR A O 1
ATOM 521 N N . LEU A 1 72 ? -11.523 6.596 12.686 1.00 98.06 72 LEU A N 1
ATOM 522 C CA . LEU A 1 72 ? -10.641 7.452 13.480 1.00 98.06 72 LEU A CA 1
ATOM 523 C C . LEU A 1 72 ? -11.421 8.383 14.419 1.00 98.06 72 LEU A C 1
ATOM 525 O O . LEU A 1 72 ? -11.095 8.493 15.599 1.00 98.06 72 LEU A O 1
ATOM 529 N N . ARG A 1 73 ? -12.511 9.006 13.941 1.00 97.81 73 ARG A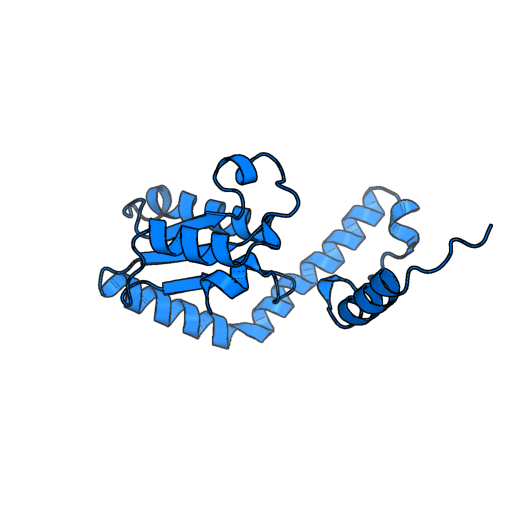 N 1
ATOM 530 C CA . ARG A 1 73 ? -13.388 9.843 14.787 1.00 97.81 73 ARG A CA 1
ATOM 531 C C . ARG A 1 73 ? -14.042 9.073 15.933 1.00 97.81 73 ARG A C 1
ATOM 533 O O . ARG A 1 73 ? -14.395 9.678 16.940 1.00 97.81 73 ARG A O 1
ATOM 540 N N . SER A 1 74 ? -14.216 7.766 15.773 1.00 97.31 74 SER A N 1
ATOM 541 C CA . SER A 1 74 ? -14.811 6.889 16.785 1.00 97.31 74 SER A CA 1
ATOM 542 C C . SER A 1 74 ? -13.768 6.296 17.742 1.00 97.31 74 SER A C 1
ATOM 544 O O . SER A 1 74 ? -14.119 5.470 18.580 1.00 97.31 74 SER A O 1
ATOM 546 N N . GLY A 1 75 ? -12.499 6.707 17.626 1.00 97.00 75 GLY A N 1
ATOM 547 C CA . GLY A 1 75 ? -11.391 6.207 18.441 1.00 97.00 75 GLY A CA 1
ATOM 548 C C . GLY A 1 75 ? -10.841 4.848 17.998 1.00 97.00 75 GLY A C 1
ATOM 549 O O . GLY A 1 75 ? -10.099 4.229 18.755 1.00 97.00 75 GLY A O 1
ATOM 550 N N . GLY A 1 76 ? -11.217 4.369 16.811 1.00 98.25 76 GLY A N 1
ATOM 551 C CA . GLY A 1 76 ? -10.619 3.188 16.192 1.00 98.25 76 GLY A CA 1
ATOM 552 C C . GLY A 1 76 ? -9.315 3.505 15.463 1.00 98.25 76 GLY A C 1
ATOM 553 O O . GLY A 1 76 ? -8.947 4.672 15.310 1.00 98.25 76 GLY A O 1
ATOM 554 N N . ARG A 1 77 ? -8.638 2.464 14.971 1.00 98.56 77 ARG A N 1
ATOM 555 C CA . ARG A 1 77 ? -7.376 2.572 14.222 1.00 98.56 77 ARG A CA 1
ATOM 556 C C . ARG A 1 77 ? -7.566 2.205 12.754 1.00 98.56 77 ARG A C 1
ATOM 558 O O . ARG A 1 77 ? -8.488 1.464 12.410 1.00 98.56 77 ARG A O 1
ATOM 565 N N . VAL A 1 78 ? -6.665 2.669 11.892 1.00 98.69 78 VAL A N 1
ATOM 566 C CA . VAL A 1 78 ? -6.531 2.146 10.521 1.00 98.69 78 VAL A CA 1
ATOM 567 C C . VAL A 1 78 ? -5.315 1.234 10.458 1.00 98.69 78 VAL A C 1
ATOM 569 O O . VAL A 1 78 ? -4.250 1.580 10.961 1.00 98.69 78 VAL A O 1
ATOM 572 N N . ILE A 1 79 ? -5.467 0.060 9.855 1.00 98.75 79 ILE A N 1
ATOM 573 C CA . ILE A 1 79 ? -4.421 -0.959 9.796 1.00 98.75 79 ILE A CA 1
ATOM 574 C C . ILE A 1 79 ? -4.190 -1.337 8.335 1.00 98.75 79 ILE A C 1
ATOM 576 O O . ILE A 1 79 ? -5.066 -1.913 7.692 1.00 98.75 79 ILE A O 1
ATOM 580 N N . TYR A 1 80 ? -3.005 -1.032 7.815 1.00 98.69 80 TYR A N 1
ATOM 581 C CA . TYR A 1 80 ? -2.523 -1.546 6.539 1.00 98.69 80 TYR A CA 1
ATOM 582 C C . TYR A 1 80 ? -1.902 -2.921 6.748 1.00 98.69 80 TYR A C 1
ATOM 584 O O . TYR A 1 80 ? -1.095 -3.098 7.659 1.00 98.69 80 TYR A O 1
ATOM 592 N N . ILE A 1 81 ? -2.229 -3.880 5.887 1.00 98.44 81 ILE A N 1
ATOM 593 C CA . ILE A 1 81 ? -1.630 -5.215 5.925 1.00 98.44 81 ILE A CA 1
ATOM 594 C C . ILE A 1 81 ? -1.258 -5.681 4.521 1.00 98.44 81 ILE A C 1
ATOM 596 O O . ILE A 1 81 ? -2.065 -5.613 3.595 1.00 98.44 81 ILE A O 1
ATOM 600 N N . GLY A 1 82 ? -0.017 -6.131 4.340 1.00 98.19 82 GLY A N 1
ATOM 601 C CA . GLY A 1 82 ? 0.491 -6.536 3.032 1.00 98.19 82 GLY A CA 1
ATOM 602 C C . GLY A 1 82 ? 1.767 -7.364 3.109 1.00 98.19 82 GLY A C 1
ATOM 603 O O . GLY A 1 82 ? 2.410 -7.456 4.149 1.00 98.19 82 GLY A O 1
ATOM 604 N N . ALA A 1 83 ? 2.172 -7.935 1.979 1.00 96.62 83 ALA A N 1
ATOM 605 C CA . ALA A 1 83 ? 3.454 -8.620 1.838 1.00 96.62 83 ALA A CA 1
ATOM 606 C C . ALA A 1 83 ? 4.398 -7.842 0.909 1.00 96.62 83 ALA A C 1
ATOM 608 O O . ALA A 1 83 ? 3.960 -7.002 0.113 1.00 96.62 83 ALA A O 1
ATOM 609 N N . GLY A 1 84 ? 5.704 -8.100 1.025 1.00 95.75 84 GLY A N 1
ATOM 610 C CA . GLY A 1 84 ? 6.722 -7.525 0.144 1.00 95.75 84 GLY A CA 1
ATOM 611 C C . GLY A 1 84 ? 6.614 -6.001 0.014 1.00 95.75 84 GLY A C 1
ATOM 612 O O . GLY A 1 84 ? 6.490 -5.286 1.007 1.00 95.75 84 GLY A O 1
ATOM 613 N N . THR A 1 85 ? 6.661 -5.488 -1.218 1.00 96.50 85 THR A N 1
ATOM 614 C CA . THR A 1 85 ? 6.544 -4.045 -1.501 1.00 96.50 85 THR A CA 1
ATOM 615 C C . THR A 1 85 ? 5.238 -3.447 -0.979 1.00 96.50 85 THR A C 1
ATOM 617 O O . THR A 1 85 ? 5.262 -2.350 -0.430 1.00 96.50 85 THR A O 1
ATOM 620 N N . SER A 1 86 ? 4.121 -4.173 -1.078 1.00 97.38 86 SER A N 1
ATOM 621 C CA . SER A 1 86 ? 2.815 -3.687 -0.612 1.00 97.38 86 SER A CA 1
ATOM 622 C C . SER A 1 86 ? 2.812 -3.464 0.903 1.00 97.38 86 SER A C 1
ATOM 624 O O . SER A 1 86 ? 2.410 -2.403 1.373 1.00 97.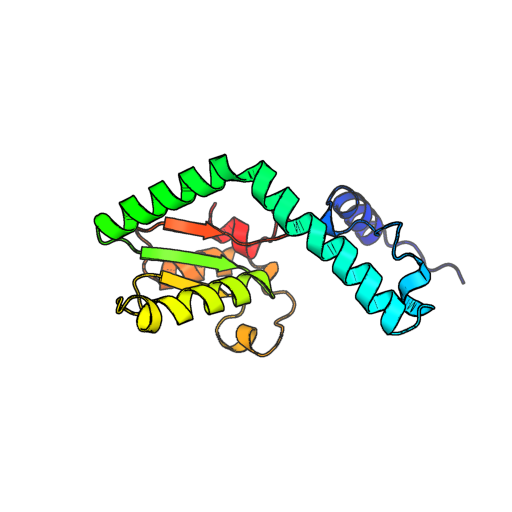38 86 SER A O 1
ATOM 626 N N . GLY A 1 87 ? 3.349 -4.421 1.669 1.00 97.69 87 GLY A N 1
ATOM 627 C CA . GLY A 1 87 ? 3.517 -4.274 3.119 1.00 97.69 87 GLY A CA 1
ATOM 628 C C . GLY A 1 87 ? 4.479 -3.141 3.490 1.00 97.69 87 GLY A C 1
ATOM 629 O O . GLY A 1 87 ? 4.185 -2.353 4.387 1.00 97.69 87 GLY A O 1
ATOM 630 N N . ARG A 1 88 ? 5.596 -2.990 2.760 1.00 98.38 88 ARG A N 1
ATOM 631 C CA . ARG A 1 88 ? 6.555 -1.890 2.984 1.00 98.38 88 ARG A CA 1
ATOM 632 C C . ARG A 1 88 ? 5.933 -0.515 2.754 1.00 98.38 88 ARG A C 1
ATOM 634 O O . ARG A 1 88 ? 6.201 0.387 3.538 1.00 98.38 88 ARG A O 1
ATOM 641 N N . LEU A 1 89 ? 5.100 -0.355 1.724 1.00 98.44 89 LEU A N 1
ATOM 642 C CA . LEU A 1 89 ? 4.384 0.899 1.470 1.00 98.44 89 LEU A CA 1
ATOM 643 C C . LEU A 1 89 ? 3.384 1.221 2.588 1.00 98.44 89 LEU A C 1
ATOM 645 O O . LEU A 1 89 ? 3.313 2.369 3.010 1.00 98.44 89 LEU A O 1
ATOM 649 N N . GLY A 1 90 ? 2.681 0.217 3.124 1.00 98.31 90 GLY A N 1
ATOM 650 C CA . GLY A 1 90 ? 1.813 0.408 4.291 1.00 98.31 90 GLY A CA 1
ATOM 651 C C . GLY A 1 90 ? 2.583 0.833 5.548 1.00 98.31 90 GLY A C 1
ATOM 652 O O . GLY A 1 90 ? 2.150 1.723 6.274 1.00 98.31 90 GLY A O 1
ATOM 653 N N . VAL A 1 91 ? 3.756 0.238 5.797 1.00 98.25 91 VAL A N 1
ATOM 654 C CA . VAL A 1 91 ? 4.643 0.646 6.903 1.00 98.25 91 VAL A CA 1
ATOM 655 C C . VAL A 1 91 ? 5.186 2.062 6.695 1.00 98.25 91 VAL A C 1
ATOM 657 O O . VAL A 1 91 ? 5.233 2.831 7.654 1.00 98.25 91 VAL A O 1
ATOM 660 N N . LEU A 1 92 ? 5.575 2.410 5.464 1.00 98.38 92 LEU A N 1
ATOM 661 C CA . LEU A 1 92 ? 6.054 3.746 5.110 1.00 98.38 92 LEU A CA 1
ATOM 662 C C . LEU A 1 92 ? 4.985 4.804 5.408 1.00 98.38 92 LEU A C 1
ATOM 664 O O . LEU A 1 92 ? 5.257 5.700 6.202 1.00 98.38 92 LEU A O 1
ATOM 668 N N . ASP A 1 93 ? 3.773 4.645 4.864 1.00 98.38 93 ASP A N 1
ATOM 669 C CA . ASP A 1 93 ? 2.660 5.583 5.075 1.00 98.38 93 ASP A CA 1
ATOM 670 C C . ASP A 1 93 ? 2.349 5.753 6.569 1.00 98.38 93 ASP A C 1
ATOM 672 O O . ASP A 1 93 ? 2.376 6.866 7.091 1.00 98.38 93 ASP A O 1
ATOM 676 N N . ALA A 1 94 ? 2.177 4.645 7.303 1.00 98.25 94 ALA A N 1
ATOM 677 C CA . ALA A 1 94 ? 1.899 4.680 8.739 1.00 98.25 94 ALA A CA 1
ATOM 678 C C . ALA A 1 94 ? 2.994 5.406 9.546 1.00 98.25 94 ALA A C 1
ATOM 680 O O . ALA A 1 94 ? 2.692 6.119 10.505 1.00 98.25 94 ALA A O 1
ATOM 681 N N . SER A 1 95 ? 4.267 5.259 9.159 1.00 97.50 95 SER A N 1
ATOM 682 C CA . SER A 1 95 ? 5.397 5.885 9.860 1.00 97.50 95 SER A CA 1
ATOM 683 C C . SER A 1 95 ? 5.439 7.411 9.732 1.00 97.50 95 SER A C 1
ATOM 685 O O . SER A 1 95 ? 5.982 8.089 10.608 1.00 97.50 95 SER A O 1
ATOM 687 N N . GLU A 1 96 ? 4.840 7.961 8.676 1.00 98.38 96 GLU A N 1
ATOM 688 C CA . GLU A 1 96 ? 4.801 9.400 8.412 1.00 98.38 96 GLU A CA 1
ATOM 689 C C . GLU A 1 96 ? 3.650 10.099 9.148 1.00 98.38 96 GLU A C 1
ATOM 691 O O . GLU A 1 96 ? 3.674 11.321 9.318 1.00 98.38 96 GLU A O 1
ATOM 696 N N . ILE A 1 97 ? 2.672 9.347 9.662 1.00 98.19 97 ILE A N 1
ATOM 697 C CA . ILE A 1 97 ? 1.488 9.904 10.324 1.00 98.19 97 ILE A CA 1
ATOM 698 C C . ILE A 1 97 ? 1.825 10.694 11.601 1.00 98.19 97 ILE A C 1
ATOM 700 O O . ILE A 1 97 ? 1.382 11.846 11.706 1.00 98.19 97 ILE A O 1
ATOM 704 N N . PRO A 1 98 ? 2.619 10.173 12.562 1.00 97.94 98 PRO A N 1
ATOM 705 C CA . PRO A 1 98 ? 2.926 10.915 13.784 1.00 97.94 98 PRO A CA 1
ATOM 706 C C . PRO A 1 98 ? 3.645 12.252 13.544 1.00 97.94 98 PRO A C 1
ATOM 708 O O . PRO A 1 98 ? 3.166 13.261 14.066 1.00 97.94 98 PRO A O 1
ATOM 711 N N . PRO A 1 99 ? 4.744 12.330 12.758 1.00 98.06 99 PRO A N 1
ATOM 712 C CA . PRO A 1 99 ? 5.440 13.600 12.555 1.00 98.06 99 PRO A CA 1
ATOM 713 C C . PRO A 1 99 ? 4.668 14.582 11.665 1.00 98.06 99 PRO A C 1
ATOM 715 O O . PRO A 1 99 ? 4.808 15.788 11.852 1.00 98.06 99 PRO A O 1
ATOM 718 N N . THR A 1 100 ? 3.845 14.101 10.726 1.00 98.12 100 THR A N 1
ATOM 719 C CA . THR A 1 100 ? 3.113 14.974 9.791 1.00 98.12 100 THR A CA 1
ATOM 720 C C . THR A 1 100 ? 1.870 15.577 10.442 1.00 98.12 100 THR A C 1
ATOM 722 O O . THR A 1 100 ? 1.585 16.762 10.267 1.00 98.12 100 THR A O 1
ATOM 725 N N . PHE A 1 101 ? 1.136 14.782 11.226 1.00 97.69 101 PHE A N 1
ATOM 726 C CA . PHE A 1 101 ? -0.170 15.171 11.765 1.00 97.69 101 PHE A CA 1
ATOM 727 C C . PHE A 1 101 ? -0.190 15.345 13.287 1.00 97.69 101 PHE A C 1
ATOM 729 O O . PHE A 1 101 ? -1.247 15.628 13.846 1.00 97.69 101 PHE A O 1
ATOM 736 N N . SER A 1 102 ? 0.954 15.198 13.970 1.00 97.25 102 SER A N 1
ATOM 737 C CA . SER A 1 102 ? 1.033 15.198 15.443 1.00 97.25 102 SER A CA 1
ATOM 738 C C . SER A 1 102 ? 0.071 14.184 16.078 1.00 97.25 102 SER A C 1
ATOM 740 O O . SER A 1 102 ? -0.543 14.440 17.115 1.00 97.25 102 SER A O 1
ATOM 742 N N . ALA A 1 103 ? -0.091 13.041 15.412 1.00 96.44 103 ALA A N 1
ATOM 743 C CA . ALA A 1 103 ? -1.026 11.989 15.782 1.00 96.44 103 ALA A CA 1
ATOM 744 C C . ALA A 1 103 ? -0.358 10.904 16.651 1.00 96.44 103 ALA A C 1
ATOM 746 O O . ALA A 1 103 ? 0.866 10.740 16.604 1.00 96.44 103 ALA A O 1
ATOM 747 N N . PRO A 1 104 ? -1.139 10.133 17.433 1.00 97.19 104 PRO A N 1
ATOM 748 C CA . PRO A 1 104 ? -0.628 8.969 18.149 1.00 97.19 104 PRO A CA 1
ATOM 749 C C . PRO A 1 104 ? 0.007 7.931 17.202 1.00 97.19 104 PRO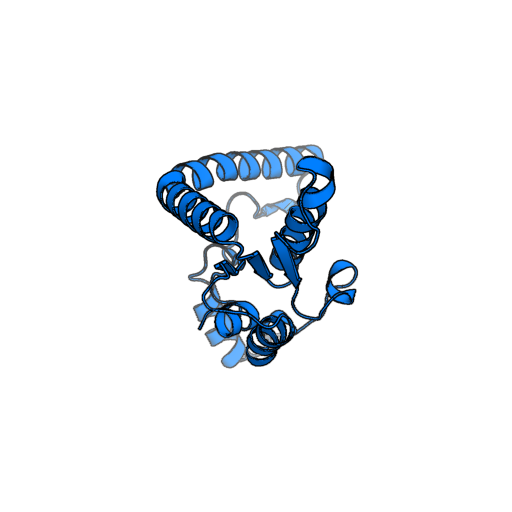 A C 1
ATOM 751 O O . PRO A 1 104 ? -0.519 7.704 16.110 1.00 97.19 104 PRO A O 1
ATOM 754 N N . PRO A 1 105 ? 1.106 7.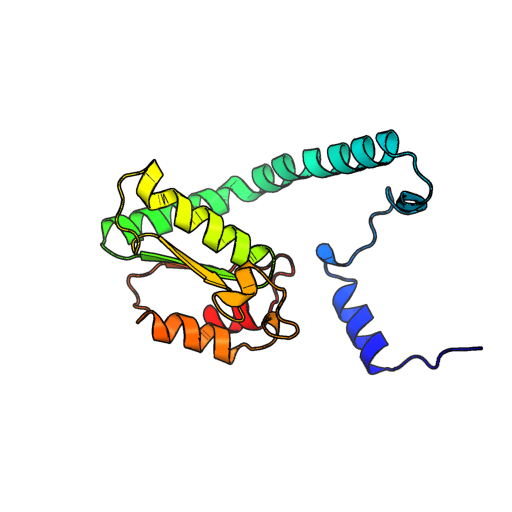267 17.607 1.00 94.00 105 PRO A N 1
ATOM 755 C CA . PRO A 1 105 ? 1.824 6.298 16.770 1.00 94.00 105 PRO A CA 1
ATOM 756 C C . PRO A 1 105 ? 1.042 5.014 16.471 1.00 94.00 105 PRO A C 1
ATOM 758 O O . PRO A 1 105 ? 1.427 4.259 15.587 1.00 94.00 105 PRO A O 1
ATOM 761 N N . ASP A 1 106 ? -0.034 4.754 17.205 1.00 95.44 106 ASP A N 1
ATOM 762 C CA . ASP A 1 106 ? -0.920 3.602 17.056 1.00 95.44 106 ASP A CA 1
ATOM 763 C C . ASP A 1 106 ? -2.224 3.933 16.313 1.00 95.44 106 ASP A C 1
ATOM 765 O O . ASP A 1 106 ? -3.049 3.043 16.104 1.00 95.44 106 ASP A O 1
ATOM 769 N N . MET A 1 107 ? -2.413 5.190 15.889 1.00 97.25 107 MET A N 1
ATOM 770 C CA . MET A 1 107 ? -3.597 5.620 15.140 1.00 97.25 107 MET A CA 1
ATOM 771 C C . MET A 1 107 ? -3.683 4.935 13.768 1.00 97.25 107 MET A C 1
ATOM 773 O O . MET A 1 107 ? -4.767 4.522 13.348 1.00 97.25 107 MET A O 1
ATOM 777 N N . ILE A 1 108 ? -2.542 4.815 13.086 1.00 98.38 108 ILE A N 1
ATOM 778 C CA . ILE A 1 108 ? -2.388 4.159 11.786 1.00 98.38 108 ILE A CA 1
ATOM 779 C C . ILE A 1 108 ? -1.233 3.163 11.910 1.00 98.38 108 ILE A C 1
ATOM 781 O O . ILE A 1 108 ? -0.149 3.535 12.355 1.00 98.38 108 ILE A O 1
ATOM 785 N N . ILE A 1 109 ? -1.456 1.900 11.549 1.00 98.44 109 ILE A N 1
ATOM 786 C CA . ILE A 1 109 ? -0.499 0.806 11.766 1.00 98.44 109 ILE A CA 1
ATOM 787 C C . ILE A 1 109 ? -0.207 0.112 10.437 1.00 98.44 109 ILE A C 1
ATOM 789 O O . ILE A 1 109 ? -1.131 -0.265 9.725 1.00 98.44 109 ILE A O 1
ATOM 793 N N . GLY A 1 110 ? 1.071 -0.103 10.122 1.00 98.25 110 GLY A N 1
ATOM 794 C CA . GLY A 1 110 ? 1.499 -0.935 8.998 1.00 98.25 110 GLY A CA 1
ATOM 795 C C . GLY A 1 110 ? 1.963 -2.314 9.460 1.00 98.25 110 GLY A C 1
ATOM 796 O O . GLY A 1 110 ? 2.838 -2.420 10.320 1.00 98.25 110 GLY A O 1
ATOM 797 N N . VAL A 1 111 ? 1.397 -3.365 8.871 1.00 98.25 111 VAL A N 1
ATOM 798 C CA . VAL A 1 111 ? 1.731 -4.769 9.127 1.00 98.25 111 VAL A CA 1
ATOM 799 C C . VAL A 1 111 ? 2.289 -5.386 7.848 1.00 98.25 111 VAL A C 1
ATOM 801 O O . VAL A 1 111 ? 1.722 -5.233 6.762 1.00 98.25 111 VAL A O 1
ATOM 804 N N . ILE A 1 112 ? 3.420 -6.075 7.980 1.00 98.06 112 ILE A N 1
ATOM 805 C CA . ILE A 1 112 ? 4.120 -6.715 6.870 1.00 98.06 112 ILE A CA 1
ATOM 806 C C . ILE A 1 112 ? 4.310 -8.209 7.142 1.00 98.06 112 ILE A C 1
ATOM 808 O O . ILE A 1 112 ? 4.807 -8.586 8.206 1.00 98.06 112 ILE A O 1
ATOM 812 N N . ALA A 1 113 ? 3.966 -9.039 6.155 1.00 97.75 113 ALA A N 1
ATOM 813 C CA . ALA A 1 113 ? 4.212 -10.479 6.190 1.00 97.75 113 ALA A CA 1
ATOM 814 C C . ALA A 1 113 ? 5.690 -10.782 6.485 1.00 97.75 113 ALA A C 1
ATOM 816 O O . ALA A 1 113 ? 6.591 -10.173 5.902 1.00 97.75 113 ALA A O 1
ATOM 817 N N . GLY A 1 114 ? 5.951 -11.726 7.388 1.00 95.69 114 GLY A N 1
ATOM 818 C CA . GLY A 1 114 ? 7.302 -12.044 7.864 1.00 95.69 114 GLY A CA 1
ATOM 819 C C . GLY A 1 114 ? 7.863 -11.072 8.913 1.00 95.69 114 GLY A C 1
ATOM 820 O O . GLY A 1 114 ? 9.019 -11.221 9.321 1.00 95.69 114 GLY A O 1
ATOM 821 N N . GLY A 1 115 ? 7.064 -10.104 9.374 1.00 95.25 115 GLY A N 1
ATOM 822 C CA . GLY A 1 115 ? 7.378 -9.221 10.495 1.00 95.25 115 GLY A CA 1
ATOM 823 C C . GLY A 1 115 ? 8.434 -8.155 10.193 1.00 95.25 115 GLY A C 1
ATOM 824 O O . GLY A 1 115 ? 8.789 -7.885 9.049 1.00 95.25 115 GLY A O 1
ATOM 825 N N . ARG A 1 116 ? 8.965 -7.522 11.246 1.00 94.19 116 ARG A N 1
ATOM 826 C CA . ARG A 1 116 ? 9.851 -6.345 11.138 1.00 94.19 116 ARG A CA 1
ATOM 827 C C . ARG A 1 116 ? 11.069 -6.560 10.230 1.00 94.19 116 ARG A C 1
ATOM 829 O O . ARG A 1 116 ? 11.446 -5.640 9.508 1.00 94.19 116 ARG A O 1
ATOM 836 N N . ASP A 1 117 ? 11.662 -7.752 10.238 1.00 94.81 117 ASP A N 1
ATOM 837 C CA . ASP A 1 117 ? 12.816 -8.074 9.385 1.00 94.81 117 ASP A CA 1
ATOM 838 C C . ASP A 1 117 ? 12.476 -7.986 7.892 1.00 94.81 117 ASP A C 1
ATOM 840 O O . ASP A 1 117 ? 13.326 -7.589 7.090 1.00 94.81 117 ASP A O 1
ATOM 844 N N . ALA A 1 118 ? 11.224 -8.288 7.522 1.00 95.69 118 ALA A N 1
ATOM 845 C CA . ALA A 1 118 ? 10.748 -8.234 6.144 1.00 95.69 118 ALA A CA 1
ATOM 846 C C . ALA A 1 118 ? 10.817 -6.818 5.545 1.00 95.69 118 ALA A C 1
ATOM 848 O O . ALA A 1 118 ? 10.865 -6.657 4.321 1.00 95.69 118 ALA A O 1
ATOM 849 N N . MET A 1 119 ? 10.891 -5.784 6.394 1.00 96.06 119 MET A N 1
ATOM 850 C CA . MET A 1 119 ? 11.116 -4.406 5.963 1.00 96.06 119 MET A CA 1
ATOM 851 C C . MET A 1 119 ? 12.453 -4.255 5.227 1.00 96.06 119 MET A C 1
ATOM 853 O O . MET A 1 119 ? 12.521 -3.548 4.224 1.00 96.06 119 MET A O 1
ATOM 857 N N . PHE A 1 120 ? 13.494 -4.955 5.685 1.00 95.12 120 PHE A N 1
ATOM 858 C CA . PHE A 1 120 ? 14.867 -4.787 5.202 1.00 95.12 120 PHE A CA 1
ATOM 859 C C . PHE A 1 120 ? 15.341 -5.937 4.315 1.00 95.12 120 PHE A C 1
ATOM 861 O O . PHE A 1 120 ? 16.184 -5.727 3.446 1.00 95.12 120 PHE A O 1
ATOM 868 N N . VAL A 1 121 ? 14.807 -7.144 4.515 1.00 93.56 121 VAL A N 1
ATOM 869 C CA . VAL A 1 121 ? 15.197 -8.342 3.762 1.00 93.56 121 VAL A CA 1
ATOM 870 C C . VAL A 1 121 ? 13.945 -9.085 3.323 1.00 93.56 121 VAL A C 1
ATOM 872 O O . VAL A 1 121 ? 13.064 -9.342 4.134 1.00 93.56 121 VAL A O 1
ATOM 875 N N . ALA A 1 122 ? 13.841 -9.440 2.041 1.00 88.56 122 ALA A N 1
ATOM 876 C CA . ALA A 1 122 ? 12.713 -10.233 1.563 1.00 88.56 122 ALA A CA 1
ATOM 877 C C . ALA A 1 122 ? 12.642 -11.588 2.296 1.00 88.56 122 ALA A C 1
ATOM 879 O O . ALA A 1 122 ? 13.653 -12.270 2.464 1.00 88.56 122 ALA A O 1
ATOM 880 N N . ARG A 1 123 ? 11.437 -11.963 2.734 1.00 87.50 123 ARG A N 1
ATOM 881 C CA . ARG A 1 123 ? 11.130 -13.253 3.360 1.00 87.50 123 ARG A CA 1
ATOM 882 C C . ARG A 1 123 ? 10.325 -14.080 2.363 1.00 87.50 123 ARG A C 1
ATOM 884 O O . ARG A 1 123 ? 9.145 -13.816 2.161 1.00 87.50 123 ARG A O 1
ATOM 891 N N . GLU A 1 124 ? 10.984 -15.037 1.720 1.00 81.75 124 GLU A N 1
ATOM 892 C CA . GLU A 1 124 ? 10.344 -15.956 0.774 1.00 81.75 124 GLU A CA 1
ATOM 893 C C . GLU A 1 124 ? 9.260 -16.790 1.481 1.00 81.75 124 GLU A C 1
ATOM 895 O O . GLU A 1 124 ? 9.450 -17.213 2.623 1.00 81.75 124 GLU A O 1
ATOM 900 N N . GLY A 1 125 ? 8.106 -16.969 0.834 1.00 86.00 125 GLY A N 1
ATOM 901 C CA . GLY A 1 125 ? 6.969 -17.742 1.352 1.00 86.00 125 GLY A CA 1
ATOM 902 C C . GLY A 1 125 ? 6.125 -17.062 2.438 1.00 86.00 125 GLY A C 1
ATOM 903 O O . GLY A 1 125 ? 5.073 -17.581 2.792 1.00 86.00 125 GLY A O 1
ATOM 904 N N . ALA A 1 126 ? 6.520 -15.893 2.958 1.00 88.81 126 ALA A N 1
ATOM 905 C CA . ALA A 1 126 ? 5.714 -15.184 3.962 1.00 88.81 126 ALA A CA 1
ATOM 906 C C . ALA A 1 126 ? 4.351 -14.725 3.410 1.00 88.81 126 ALA A C 1
ATOM 908 O O . ALA A 1 126 ? 3.377 -14.618 4.146 1.00 88.81 126 ALA A O 1
ATOM 909 N N . GLU A 1 127 ? 4.277 -14.460 2.107 1.00 90.38 127 GLU A N 1
ATOM 910 C CA . GLU A 1 127 ? 3.049 -14.025 1.445 1.00 90.38 127 GLU A CA 1
ATOM 911 C C . GLU A 1 127 ? 2.018 -15.149 1.252 1.00 90.38 127 GLU A C 1
ATOM 913 O O . GLU A 1 127 ? 0.834 -14.861 1.066 1.00 90.38 127 GLU A O 1
ATOM 918 N N . ASP A 1 128 ? 2.455 -16.405 1.376 1.00 94.44 128 ASP A N 1
ATOM 919 C CA . ASP A 1 128 ? 1.649 -17.612 1.180 1.00 94.44 128 ASP A CA 1
ATOM 920 C C . ASP A 1 128 ? 1.034 -18.158 2.481 1.00 94.44 128 ASP A C 1
ATOM 922 O O . ASP A 1 128 ? 0.333 -19.169 2.447 1.00 94.44 128 ASP A O 1
ATOM 926 N N . ASP A 1 129 ? 1.267 -17.503 3.625 1.00 95.44 129 ASP A N 1
ATOM 927 C CA . ASP A 1 129 ? 0.779 -17.936 4.940 1.00 95.44 129 ASP A CA 1
ATOM 928 C C . ASP A 1 129 ? -0.486 -17.155 5.373 1.00 95.44 129 ASP A C 1
ATOM 930 O O . ASP A 1 129 ? -0.380 -16.053 5.927 1.00 95.44 129 ASP A O 1
ATOM 934 N N . PRO A 1 130 ? -1.705 -17.690 5.147 1.00 96.00 130 PRO A N 1
ATOM 935 C CA . PRO A 1 130 ? -2.946 -17.028 5.551 1.00 96.00 130 PRO A CA 1
ATOM 936 C C . PRO A 1 130 ? -3.146 -16.986 7.074 1.00 96.00 130 PRO A C 1
ATOM 938 O O . PRO A 1 130 ? -3.763 -16.048 7.586 1.00 96.00 130 PRO A O 1
ATOM 941 N N . GLU A 1 131 ? -2.628 -17.973 7.814 1.00 97.06 131 GLU A N 1
ATOM 942 C CA . GLU A 1 131 ? -2.770 -18.020 9.274 1.00 97.06 131 GLU A CA 1
ATOM 943 C C . GLU A 1 131 ? -1.892 -16.962 9.942 1.00 97.06 131 GLU A C 1
ATOM 945 O O . GLU A 1 131 ? -2.305 -16.371 10.942 1.00 97.06 131 GLU A O 1
ATOM 950 N N . GLN A 1 132 ? -0.729 -16.651 9.361 1.00 96.81 132 GLN A N 1
ATOM 951 C CA . GLN A 1 132 ? 0.090 -15.526 9.805 1.00 96.81 132 GLN A CA 1
ATOM 952 C C . GLN A 1 132 ? -0.666 -14.198 9.680 1.00 96.81 132 GLN A C 1
ATOM 954 O O . GLN A 1 132 ? -0.692 -13.437 10.642 1.00 96.81 132 GLN A O 1
ATOM 959 N N . GLY A 1 133 ? -1.339 -13.932 8.554 1.00 97.00 133 GLY A N 1
ATOM 960 C CA . GLY A 1 133 ? -2.093 -12.684 8.363 1.00 97.00 133 GLY A CA 1
ATOM 961 C C . GLY A 1 133 ? -3.185 -12.483 9.414 1.00 97.00 133 GLY A C 1
ATOM 962 O O . GLY A 1 133 ? -3.301 -11.416 10.024 1.00 97.00 133 GLY A O 1
ATOM 963 N N . LYS A 1 134 ? -3.940 -13.546 9.703 1.00 96.75 134 LYS A N 1
ATOM 964 C CA . LYS A 1 134 ? -4.929 -13.559 10.786 1.00 96.75 134 LYS A CA 1
ATOM 965 C C . LYS A 1 134 ? -4.280 -13.395 12.164 1.00 96.75 134 LYS A C 1
ATOM 967 O O . LYS A 1 134 ? -4.783 -12.646 13.004 1.00 96.75 134 LYS A O 1
ATOM 972 N N . GLY A 1 135 ? -3.179 -14.105 12.403 1.00 97.88 135 GLY A N 1
ATOM 973 C CA . GLY A 1 135 ? -2.421 -14.068 13.650 1.00 97.88 135 GLY A CA 1
ATOM 974 C C . GLY A 1 135 ? -1.871 -12.679 13.965 1.00 97.88 135 GLY A C 1
ATOM 975 O O . GLY A 1 135 ? -1.987 -12.226 15.103 1.00 97.88 135 GLY A O 1
ATOM 976 N N . ASP A 1 136 ? -1.360 -11.969 12.962 1.00 97.94 136 ASP A N 1
ATOM 977 C CA . ASP A 1 136 ? -0.812 -10.623 13.117 1.00 97.94 136 ASP A CA 1
ATOM 978 C C . ASP A 1 136 ? -1.900 -9.612 13.510 1.00 97.94 136 ASP A C 1
ATOM 980 O O . ASP A 1 136 ? -1.708 -8.810 14.428 1.00 97.94 136 ASP A O 1
ATOM 984 N N . LEU A 1 137 ? -3.086 -9.681 12.892 1.00 97.75 137 LEU A N 1
ATOM 985 C CA . LEU A 1 137 ? -4.218 -8.840 13.296 1.00 97.75 137 LEU A CA 1
ATOM 986 C C . LEU A 1 137 ? -4.728 -9.189 14.701 1.00 97.75 137 LEU A C 1
ATOM 988 O O . LEU A 1 137 ? -5.051 -8.295 15.489 1.00 97.75 137 LEU A O 1
ATOM 992 N N . ALA A 1 138 ? -4.759 -10.476 15.056 1.00 97.31 138 ALA A N 1
ATOM 993 C CA . ALA A 1 138 ? -5.110 -10.905 16.406 1.00 97.31 138 ALA A CA 1
ATOM 994 C C . ALA A 1 138 ? -4.099 -10.392 17.449 1.00 97.31 138 ALA A C 1
ATOM 996 O O . ALA A 1 138 ? -4.503 -9.939 18.521 1.00 97.31 138 ALA A O 1
ATOM 997 N N . ALA A 1 139 ? -2.802 -10.386 17.127 1.00 97.62 139 ALA A N 1
ATOM 998 C CA . ALA A 1 139 ? -1.749 -9.853 17.991 1.00 97.62 139 ALA A CA 1
ATOM 999 C C . ALA A 1 139 ? -1.891 -8.339 18.237 1.00 97.62 139 ALA A C 1
ATOM 1001 O O . ALA A 1 139 ? -1.555 -7.856 19.318 1.00 97.62 139 ALA A O 1
ATOM 1002 N N . LEU A 1 140 ? -2.471 -7.594 17.288 1.00 97.00 140 LEU A N 1
ATOM 1003 C CA . LEU A 1 140 ? -2.842 -6.182 17.459 1.00 97.00 140 LEU A CA 1
ATOM 1004 C C . LEU A 1 140 ? -4.121 -5.967 18.280 1.00 97.00 140 LEU A C 1
ATOM 1006 O O . LEU A 1 140 ? -4.565 -4.821 18.421 1.00 97.00 140 LEU A O 1
ATOM 1010 N N . SER A 1 141 ? -4.720 -7.042 18.805 1.00 97.56 141 SER A N 1
ATOM 1011 C CA . SER A 1 141 ? -6.027 -7.022 19.465 1.00 97.56 141 SER A CA 1
ATOM 1012 C C . SER A 1 141 ? -7.079 -6.336 18.590 1.00 97.56 141 SER A C 1
ATOM 1014 O O . SER A 1 141 ? -7.782 -5.440 19.057 1.00 97.56 141 SER A O 1
ATOM 1016 N N . LEU A 1 142 ? -7.130 -6.703 17.300 1.00 97.44 142 LEU A N 1
ATOM 1017 C CA . LEU A 1 142 ? -8.077 -6.142 16.337 1.00 97.44 142 LEU A CA 1
ATOM 1018 C C . LEU A 1 142 ? -9.504 -6.170 16.895 1.00 97.44 142 LEU A C 1
ATOM 1020 O O . LEU A 1 142 ? -9.978 -7.187 17.406 1.00 97.44 142 LEU A O 1
ATOM 1024 N N . THR A 1 143 ? -10.208 -5.053 16.752 1.00 96.88 143 THR A N 1
ATOM 1025 C CA . THR A 1 143 ? -11.608 -4.931 17.148 1.00 96.88 143 THR A CA 1
ATOM 1026 C C . THR A 1 143 ? -12.476 -4.527 15.963 1.00 96.88 143 THR A C 1
ATOM 1028 O O . THR A 1 143 ? -12.001 -3.993 14.966 1.00 96.88 143 THR A O 1
ATOM 1031 N N . LYS A 1 144 ? -13.795 -4.677 16.109 1.00 96.62 144 LYS A N 1
ATOM 1032 C CA . LYS A 1 144 ? -14.782 -4.164 15.141 1.00 96.62 144 LYS A CA 1
ATOM 1033 C C . LYS A 1 144 ? -14.759 -2.638 14.953 1.00 96.62 144 LYS A C 1
ATOM 1035 O O . LYS A 1 144 ? -15.478 -2.131 14.099 1.00 96.62 144 LYS A O 1
ATOM 1040 N N . ASN A 1 145 ? -14.030 -1.915 15.804 1.00 97.19 145 ASN A N 1
ATOM 1041 C CA . ASN A 1 145 ? -13.888 -0.468 15.704 1.00 97.19 145 ASN A CA 1
ATOM 1042 C C . ASN A 1 145 ? -12.718 -0.075 14.798 1.00 97.19 145 ASN A C 1
ATOM 1044 O O . ASN A 1 145 ? -12.603 1.102 14.487 1.00 97.19 145 ASN A O 1
ATOM 1048 N N . ASP A 1 146 ? -11.859 -1.019 14.407 1.00 98.31 146 ASP A N 1
ATOM 1049 C CA . ASP A 1 146 ? -10.719 -0.781 13.526 1.00 98.31 146 ASP A CA 1
ATOM 1050 C C . ASP A 1 146 ? -11.120 -0.927 12.047 1.00 98.31 146 ASP A C 1
ATOM 1052 O O . ASP A 1 146 ? -12.085 -1.612 11.702 1.00 98.31 146 ASP A O 1
ATOM 1056 N N . PHE A 1 147 ? -10.365 -0.285 11.157 1.00 98.44 147 PHE A N 1
ATOM 1057 C CA . PHE A 1 147 ? -10.522 -0.386 9.707 1.00 98.44 147 PHE A CA 1
ATOM 1058 C C . PHE A 1 147 ? -9.269 -0.999 9.086 1.00 98.44 147 PHE A C 1
ATOM 1060 O O . PHE A 1 147 ? -8.184 -0.434 9.194 1.00 98.44 147 PHE A O 1
ATOM 1067 N N . VAL A 1 148 ? -9.418 -2.154 8.437 1.00 98.44 148 VAL A N 1
ATOM 1068 C CA . VAL A 1 148 ? -8.305 -2.891 7.827 1.00 98.44 148 VAL A CA 1
ATOM 1069 C C . VAL A 1 148 ? -8.283 -2.654 6.320 1.00 98.44 148 VAL A C 1
ATOM 1071 O O . VAL A 1 148 ? -9.309 -2.761 5.650 1.00 98.44 148 VAL A O 1
ATOM 1074 N N . VAL A 1 149 ? -7.099 -2.364 5.786 1.00 98.19 149 VAL A N 1
ATOM 1075 C CA . VAL A 1 149 ? -6.837 -2.188 4.357 1.00 98.19 149 VAL A CA 1
ATOM 1076 C C . VAL A 1 149 ? -5.800 -3.224 3.924 1.00 98.19 149 VAL A C 1
ATOM 1078 O O . VAL A 1 149 ? -4.620 -3.128 4.262 1.00 98.19 149 VAL A O 1
ATOM 1081 N N . GLY A 1 150 ? -6.254 -4.225 3.171 1.00 98.06 150 GLY A N 1
ATOM 1082 C CA . GLY A 1 150 ? -5.389 -5.238 2.570 1.00 98.06 150 GLY A CA 1
ATOM 1083 C C . GLY A 1 150 ? -4.710 -4.726 1.299 1.00 98.06 150 GLY A C 1
ATOM 1084 O O . GLY A 1 150 ? -5.379 -4.226 0.396 1.00 98.06 150 GLY A O 1
ATOM 1085 N N . LEU A 1 151 ? -3.387 -4.867 1.215 1.00 97.69 151 LEU A N 1
ATOM 1086 C CA . LEU A 1 151 ? -2.561 -4.377 0.112 1.00 97.69 151 LEU A CA 1
ATOM 1087 C C . LEU A 1 151 ? -1.913 -5.554 -0.633 1.00 97.69 151 LEU A C 1
ATOM 1089 O O . LEU A 1 151 ? -0.964 -6.168 -0.141 1.00 97.69 151 LEU A O 1
ATOM 1093 N N . ALA A 1 152 ? -2.409 -5.852 -1.836 1.00 95.31 152 ALA A N 1
ATOM 1094 C CA . ALA A 1 152 ? -1.862 -6.887 -2.713 1.00 95.31 152 ALA A CA 1
ATOM 1095 C C . ALA A 1 152 ? -2.073 -6.528 -4.191 1.00 95.31 152 ALA A C 1
ATOM 1097 O O . ALA A 1 152 ? -3.209 -6.496 -4.660 1.00 95.31 152 ALA A O 1
ATOM 1098 N N . ALA A 1 153 ? -0.988 -6.320 -4.945 1.00 91.25 153 ALA A N 1
ATOM 1099 C CA . ALA A 1 153 ? -1.065 -6.011 -6.379 1.00 91.25 153 ALA A CA 1
ATOM 1100 C C . ALA A 1 153 ? -1.732 -7.133 -7.198 1.00 91.25 153 ALA A C 1
ATOM 1102 O O . ALA A 1 153 ? -2.490 -6.856 -8.123 1.00 91.25 153 ALA A O 1
ATOM 1103 N N . SER A 1 154 ? -1.499 -8.397 -6.825 1.00 89.94 154 SER A N 1
ATOM 1104 C CA . SER A 1 154 ? -2.129 -9.560 -7.466 1.00 89.94 154 SER A CA 1
ATOM 1105 C C . SER A 1 154 ? -3.604 -9.744 -7.078 1.00 89.94 154 SER A C 1
ATOM 1107 O O . SER A 1 154 ? -4.307 -10.531 -7.706 1.00 89.94 154 SER A O 1
ATOM 1109 N N . GLY A 1 155 ? -4.068 -9.071 -6.015 1.00 88.25 155 GLY A N 1
ATOM 1110 C CA . GLY A 1 155 ? -5.418 -9.206 -5.458 1.00 88.25 155 GLY A CA 1
ATOM 1111 C C . GLY A 1 155 ? -5.713 -10.540 -4.761 1.00 88.25 155 GLY A C 1
ATOM 1112 O O . GLY A 1 155 ? -6.840 -10.751 -4.322 1.00 88.25 155 GLY A O 1
ATOM 1113 N N . ARG A 1 156 ? -4.734 -11.446 -4.652 1.00 89.81 156 ARG A N 1
ATOM 1114 C CA . ARG A 1 156 ? -4.955 -12.827 -4.177 1.00 89.81 156 ARG A CA 1
ATOM 1115 C C . ARG A 1 156 ? -3.895 -13.355 -3.211 1.00 89.81 156 ARG A C 1
ATOM 1117 O O . ARG A 1 156 ? -3.846 -14.554 -2.967 1.00 89.81 156 ARG A O 1
ATOM 1124 N N . THR A 1 157 ? -3.017 -12.487 -2.714 1.00 94.12 157 THR A N 1
ATOM 1125 C CA . THR A 1 157 ? -1.944 -12.865 -1.785 1.00 94.12 157 THR A CA 1
ATOM 1126 C C . THR A 1 157 ? -2.531 -13.554 -0.540 1.00 94.12 157 THR A C 1
ATOM 1128 O O . THR A 1 157 ? -3.265 -12.883 0.195 1.00 94.12 157 THR A O 1
ATOM 1131 N N . PRO A 1 158 ? -2.236 -14.846 -0.277 1.00 95.81 158 PRO A N 1
ATOM 1132 C CA . PRO A 1 158 ? -2.866 -15.613 0.803 1.00 95.81 158 PRO A CA 1
ATOM 1133 C C . PRO A 1 158 ? -2.765 -14.967 2.186 1.00 95.81 158 PRO A C 1
ATOM 1135 O O . PRO A 1 158 ? -3.767 -14.920 2.893 1.00 95.81 158 PRO A O 1
ATOM 1138 N N . TYR A 1 159 ? -1.614 -14.387 2.535 1.00 97.75 159 TYR A N 1
ATOM 1139 C CA . TYR A 1 159 ? -1.427 -13.625 3.775 1.00 97.75 159 TYR A CA 1
ATOM 1140 C C . TYR A 1 159 ? -2.458 -12.496 3.937 1.00 97.75 159 TYR A C 1
ATOM 1142 O O . TYR A 1 159 ? -3.076 -12.339 4.989 1.00 97.75 159 TYR A O 1
ATOM 1150 N N . VAL A 1 160 ? -2.690 -11.724 2.871 1.00 97.69 160 VAL A N 1
ATOM 1151 C CA . VAL A 1 160 ? -3.640 -10.602 2.887 1.00 97.69 160 VAL A CA 1
ATOM 1152 C C . VAL A 1 160 ? -5.074 -11.111 2.931 1.00 97.69 160 VAL A C 1
ATOM 1154 O O . VAL A 1 160 ? -5.884 -10.575 3.681 1.00 97.69 160 VAL A O 1
ATOM 1157 N N . LEU A 1 161 ? -5.387 -12.157 2.163 1.00 96.94 161 LEU A N 1
ATOM 1158 C CA . LEU A 1 161 ? -6.718 -12.759 2.163 1.00 96.94 161 LEU A CA 1
ATOM 1159 C C . LEU A 1 161 ? -7.066 -13.360 3.528 1.00 96.94 161 LEU A C 1
ATOM 1161 O O . LEU A 1 161 ? -8.153 -13.102 4.027 1.00 96.94 161 LEU A O 1
ATOM 1165 N N . GLY A 1 162 ? -6.146 -14.093 4.160 1.00 95.88 162 GLY A N 1
ATOM 1166 C CA . GLY A 1 162 ? -6.344 -14.667 5.494 1.00 95.88 162 GLY A CA 1
ATOM 1167 C C . GLY A 1 162 ? -6.568 -13.614 6.582 1.00 95.88 162 GLY A C 1
ATOM 1168 O O . GLY A 1 162 ? -7.272 -13.874 7.555 1.00 95.88 162 GLY A O 1
ATOM 1169 N N . ALA A 1 163 ? -6.031 -12.408 6.393 1.00 95.75 163 ALA A N 1
ATOM 1170 C CA . ALA A 1 163 ? -6.243 -11.282 7.290 1.00 95.75 163 ALA A CA 1
ATOM 1171 C C . ALA A 1 163 ? -7.636 -10.631 7.159 1.00 95.75 163 ALA A C 1
ATOM 1173 O O . ALA A 1 163 ? -8.170 -10.140 8.152 1.00 95.75 163 ALA A O 1
ATOM 1174 N N . ILE A 1 164 ? -8.224 -10.597 5.956 1.00 92.88 164 ILE A N 1
ATOM 1175 C CA . ILE A 1 164 ? -9.495 -9.888 5.687 1.00 92.88 164 ILE A CA 1
ATOM 1176 C C . ILE A 1 164 ? -10.706 -10.814 5.481 1.00 92.88 164 ILE A C 1
ATOM 1178 O O . ILE A 1 164 ? -11.798 -10.313 5.200 1.00 92.88 164 ILE A O 1
ATOM 1182 N N . ALA A 1 165 ? -10.501 -12.132 5.566 1.00 82.19 165 ALA A N 1
ATOM 1183 C CA . ALA A 1 165 ? -11.525 -13.166 5.396 1.00 82.19 165 ALA A CA 1
ATOM 1184 C C . ALA A 1 165 ? -12.520 -13.264 6.564 1.00 82.19 165 ALA A C 1
ATOM 1186 O O . ALA A 1 165 ? -12.154 -12.944 7.719 1.00 82.19 165 ALA A O 1
#